Protein AF-A0A6B2HH69-F1 (afdb_monomer_lite)

Structure (mmCIF, N/CA/C/O backbone):
data_AF-A0A6B2HH69-F1
#
_entry.id   AF-A0A6B2HH69-F1
#
loop_
_atom_site.group_PDB
_atom_site.id
_atom_site.type_symbol
_atom_site.label_atom_id
_atom_site.label_alt_id
_atom_site.label_comp_id
_atom_site.label_asym_id
_atom_site.label_entity_id
_atom_site.label_seq_id
_atom_site.pdbx_PDB_ins_code
_atom_site.Cartn_x
_atom_site.Cartn_y
_atom_site.Cartn_z
_atom_site.occupancy
_atom_site.B_iso_or_equiv
_atom_site.auth_seq_id
_atom_site.auth_comp_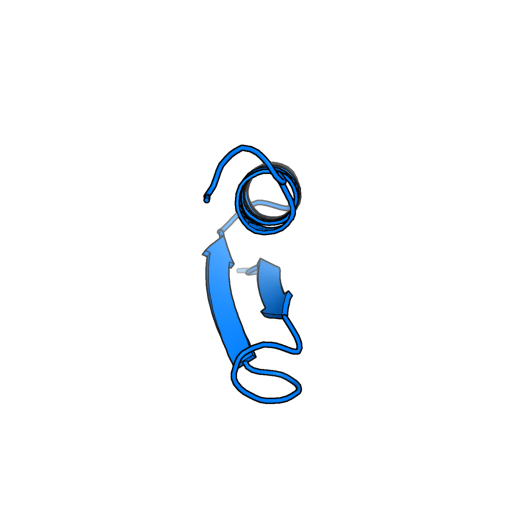id
_atom_site.auth_asym_id
_atom_site.auth_atom_id
_atom_site.pdbx_PDB_model_num
ATOM 1 N N . M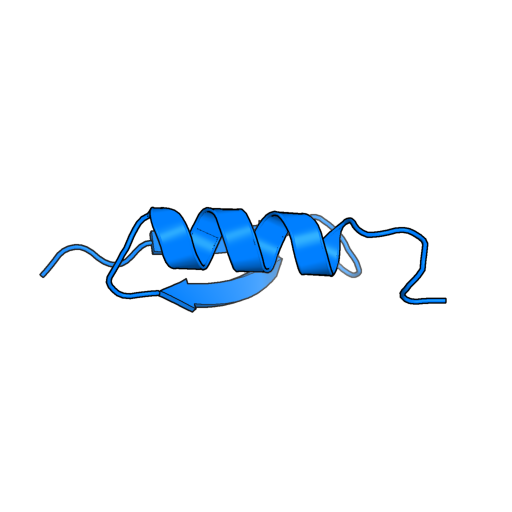ET A 1 1 ? -12.983 -6.435 10.704 1.00 75.94 1 MET A N 1
ATOM 2 C CA . MET A 1 1 ? -11.654 -5.881 10.377 1.00 75.94 1 MET A CA 1
ATOM 3 C C . MET A 1 1 ? -11.535 -5.798 8.871 1.00 75.94 1 MET A C 1
ATOM 5 O O . MET A 1 1 ? -11.814 -6.797 8.221 1.00 75.94 1 MET A O 1
ATOM 9 N N . THR A 1 2 ? -11.165 -4.637 8.343 1.00 84.62 2 THR A N 1
ATOM 10 C CA . THR A 1 2 ? -10.869 -4.451 6.916 1.00 84.62 2 THR A CA 1
ATOM 11 C C . THR A 1 2 ? -9.358 -4.537 6.745 1.00 84.62 2 THR A C 1
ATOM 13 O O . THR A 1 2 ? -8.639 -3.863 7.475 1.00 84.62 2 THR A O 1
ATOM 16 N N . TRP A 1 3 ? -8.894 -5.377 5.824 1.00 89.25 3 TRP A N 1
ATOM 17 C CA . TRP A 1 3 ? -7.484 -5.507 5.461 1.00 89.25 3 TRP A CA 1
ATOM 18 C C . TRP A 1 3 ? -7.325 -5.116 3.995 1.00 89.25 3 TRP A C 1
ATOM 20 O O . TRP A 1 3 ? -8.170 -5.451 3.165 1.00 89.25 3 TRP A O 1
ATOM 30 N N . TYR A 1 4 ? -6.258 -4.392 3.693 1.00 90.56 4 TYR A N 1
ATOM 31 C CA . TYR A 1 4 ? -5.905 -3.927 2.363 1.00 90.56 4 TYR A CA 1
ATOM 32 C C . TYR A 1 4 ? -4.802 -4.820 1.813 1.00 90.56 4 TYR A C 1
ATOM 34 O O . TYR A 1 4 ? -3.760 -4.992 2.441 1.00 90.56 4 TYR A O 1
ATOM 42 N N . GLN A 1 5 ? -5.040 -5.393 0.640 1.00 90.44 5 GLN A N 1
ATOM 43 C CA . GLN A 1 5 ? -4.091 -6.276 -0.022 1.00 90.44 5 GLN A CA 1
ATOM 44 C C . GLN A 1 5 ? -3.367 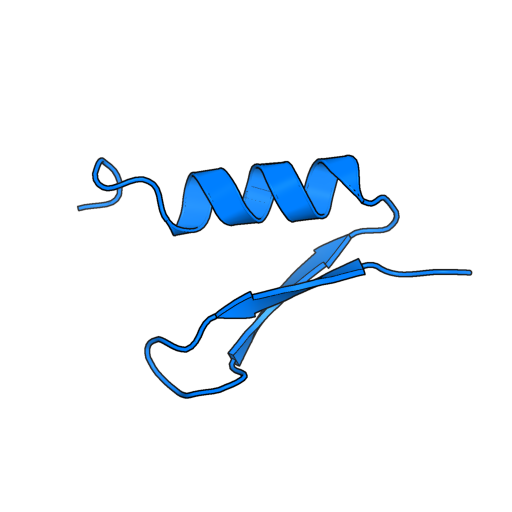-5.505 -1.118 1.00 90.44 5 GLN A C 1
ATOM 46 O O . GLN A 1 5 ? -3.997 -4.963 -2.026 1.00 90.44 5 GLN A O 1
ATOM 51 N N . LEU A 1 6 ? -2.042 -5.477 -1.039 1.00 89.69 6 LEU A N 1
ATOM 52 C CA . LEU A 1 6 ? -1.202 -5.047 -2.137 1.00 89.69 6 LEU A CA 1
ATOM 53 C C . LEU A 1 6 ? -0.983 -6.231 -3.075 1.00 89.69 6 LEU A C 1
ATOM 55 O O . LEU A 1 6 ? -0.379 -7.230 -2.678 1.00 89.69 6 LEU A O 1
ATOM 59 N N . ARG A 1 7 ? -1.449 -6.101 -4.316 1.00 89.88 7 ARG A N 1
ATOM 60 C CA . ARG A 1 7 ? -1.247 -7.087 -5.379 1.00 89.88 7 ARG A CA 1
ATOM 61 C C . ARG A 1 7 ? -0.472 -6.472 -6.534 1.00 89.88 7 ARG A C 1
ATOM 63 O O . ARG A 1 7 ? -0.630 -5.281 -6.806 1.00 89.88 7 ARG A O 1
ATOM 70 N N . ALA A 1 8 ? 0.350 -7.277 -7.190 1.00 86.81 8 ALA A N 1
ATOM 71 C CA . ALA A 1 8 ? 1.084 -6.887 -8.386 1.00 86.81 8 ALA A CA 1
ATOM 72 C C . ALA A 1 8 ? 1.056 -8.015 -9.416 1.00 86.81 8 ALA A C 1
ATOM 74 O O . ALA A 1 8 ? 0.841 -9.173 -9.069 1.00 86.81 8 ALA A O 1
ATOM 75 N N . ASP A 1 9 ? 1.308 -7.672 -10.677 1.00 84.19 9 ASP A N 1
ATOM 76 C CA . ASP A 1 9 ? 1.283 -8.632 -11.784 1.00 84.19 9 ASP A CA 1
ATOM 77 C C . ASP A 1 9 ? 2.642 -9.292 -12.075 1.00 84.19 9 ASP A C 1
ATOM 79 O O . ASP A 1 9 ? 2.793 -9.997 -13.071 1.00 84.19 9 ASP A O 1
ATOM 83 N N . TYR A 1 10 ? 3.646 -9.059 -11.222 1.00 75.88 10 TYR A N 1
ATOM 84 C CA . TYR A 1 10 ? 4.990 -9.609 -11.375 1.00 75.88 10 TYR A CA 1
ATOM 85 C C . TYR A 1 10 ? 5.457 -10.315 -10.087 1.00 75.88 10 TYR A C 1
ATOM 87 O O . TYR A 1 10 ? 5.294 -9.769 -8.993 1.00 75.88 10 TYR A O 1
ATOM 95 N N . PRO A 1 11 ? 6.077 -11.508 -10.173 1.00 74.81 11 PRO A N 1
ATOM 96 C CA . PRO A 1 11 ? 6.351 -12.290 -11.386 1.00 74.81 11 PRO A CA 1
ATOM 97 C C . PRO A 1 11 ? 5.118 -12.971 -12.013 1.00 74.81 11 PRO A C 1
ATOM 99 O O . PRO A 1 11 ? 5.205 -13.401 -13.159 1.00 74.81 11 PRO A O 1
ATOM 102 N N . GLU A 1 12 ? 3.983 -13.042 -11.308 1.00 84.00 12 GLU A N 1
ATOM 103 C CA . GLU A 1 12 ? 2.726 -13.637 -11.792 1.00 84.00 12 GLU A CA 1
ATOM 104 C C . GLU A 1 12 ? 1.540 -12.671 -11.590 1.00 84.00 12 GLU A C 1
ATOM 106 O O . GLU A 1 12 ? 1.556 -11.896 -10.626 1.00 84.00 12 GLU A O 1
ATOM 111 N N . PRO 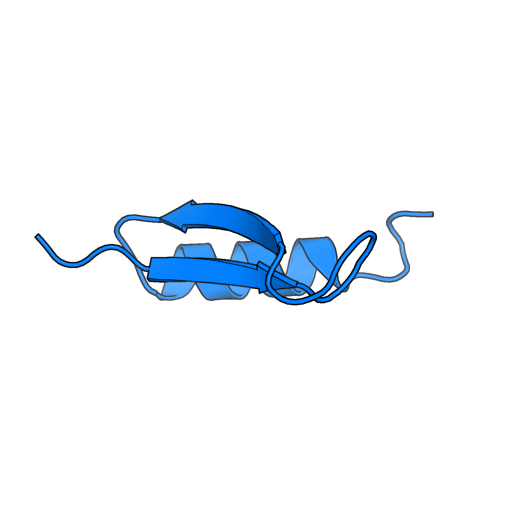A 1 13 ? 0.502 -12.712 -12.449 1.00 81.56 13 PRO A N 1
ATOM 112 C CA . PRO A 1 13 ? -0.693 -11.881 -12.300 1.00 81.56 13 PRO A CA 1
ATOM 113 C C . PRO A 1 13 ? -1.413 -12.141 -10.972 1.00 81.56 13 PRO A C 1
ATOM 115 O O . PRO A 1 13 ? -1.491 -13.280 -10.515 1.00 81.56 13 PRO A O 1
ATOM 118 N N . ASP A 1 14 ? -1.971 -11.085 -10.375 1.00 83.75 14 ASP A N 1
ATOM 119 C CA . ASP A 1 14 ? -2.698 -11.128 -9.090 1.00 83.75 14 ASP A CA 1
ATOM 120 C C . ASP A 1 14 ? -1.859 -11.575 -7.866 1.00 83.75 14 ASP A C 1
ATOM 122 O O . ASP A 1 14 ? -2.415 -11.898 -6.808 1.00 83.75 14 ASP A O 1
ATOM 126 N N . SER A 1 15 ? -0.522 -11.547 -7.963 1.00 87.62 15 SER A N 1
ATOM 127 C CA . SER A 1 15 ? 0.378 -11.941 -6.871 1.00 87.62 15 SER A CA 1
ATOM 128 C C . SER A 1 15 ? 0.172 -11.067 -5.640 1.00 87.62 15 SER A C 1
ATOM 130 O O . SER A 1 15 ? 0.329 -9.846 -5.693 1.00 87.62 15 SER A O 1
ATOM 132 N N . LEU A 1 16 ? -0.130 -11.694 -4.502 1.00 89.62 16 LEU A N 1
ATOM 133 C CA . LEU A 1 16 ? -0.200 -11.007 -3.217 1.00 89.62 16 LEU A CA 1
ATOM 134 C C . LEU A 1 16 ? 1.212 -10.636 -2.748 1.00 89.62 16 LEU A C 1
ATOM 136 O O . LEU A 1 16 ? 2.021 -11.507 -2.440 1.00 89.62 16 LEU A O 1
ATOM 140 N N . ILE A 1 17 ? 1.492 -9.338 -2.671 1.00 87.44 17 ILE A N 1
ATOM 141 C CA . ILE A 1 17 ? 2.789 -8.803 -2.247 1.00 87.44 17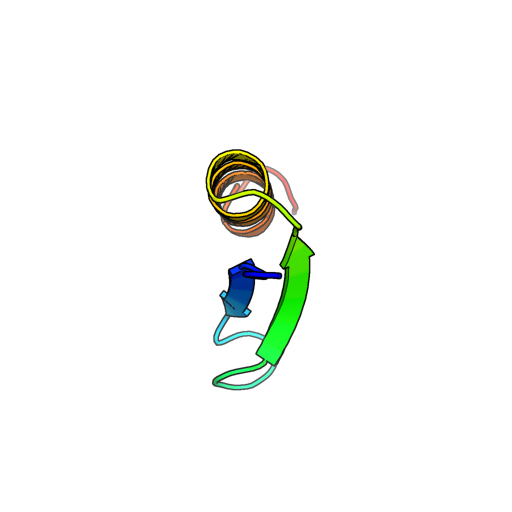 ILE A CA 1
ATOM 142 C C . ILE A 1 17 ? 2.819 -8.580 -0.736 1.00 87.44 17 ILE A C 1
ATOM 144 O O . ILE A 1 17 ? 3.813 -8.892 -0.085 1.00 87.44 17 ILE A O 1
ATOM 148 N N . SER A 1 18 ? 1.748 -8.008 -0.178 1.00 87.94 18 SER A N 1
ATOM 149 C CA . SER A 1 18 ? 1.660 -7.676 1.247 1.00 87.94 18 SER A CA 1
ATOM 150 C C . SER A 1 18 ? 0.217 -7.387 1.667 1.00 87.94 18 SER A C 1
ATOM 152 O O . SER A 1 18 ? -0.605 -6.972 0.850 1.00 87.94 18 SER A O 1
ATOM 154 N N . GLU A 1 19 ? -0.085 -7.566 2.950 1.00 92.88 19 GLU A N 1
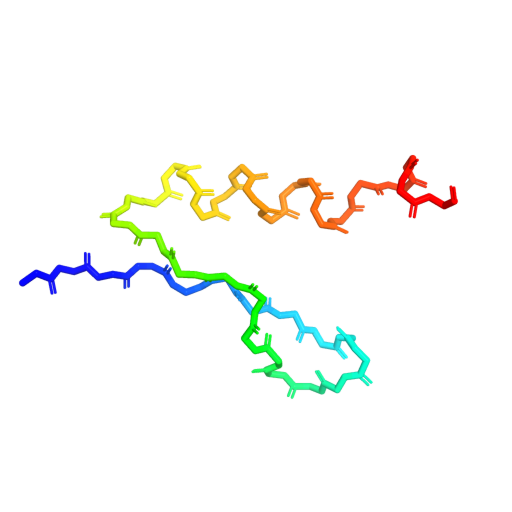ATOM 155 C CA . GLU A 1 19 ? -1.378 -7.237 3.554 1.00 92.88 19 GLU A CA 1
ATOM 156 C C . GLU A 1 19 ? -1.191 -6.184 4.643 1.00 92.88 19 GLU A C 1
ATOM 158 O O . GLU A 1 19 ? -0.258 -6.260 5.443 1.00 92.88 19 GLU A O 1
ATOM 163 N N . HIS A 1 20 ? -2.088 -5.203 4.687 1.00 92.50 20 HIS A N 1
ATOM 164 C CA . HIS A 1 20 ? -1.993 -4.072 5.598 1.00 92.50 20 HIS A CA 1
ATOM 165 C C . HIS A 1 20 ? -3.329 -3.791 6.289 1.00 92.50 20 HIS A C 1
ATOM 167 O O . HIS A 1 20 ? -4.386 -3.884 5.664 1.00 92.50 20 HIS A O 1
ATOM 173 N N . PRO A 1 21 ? -3.322 -3.411 7.575 1.00 92.44 21 PRO A N 1
ATOM 174 C CA . PRO A 1 21 ? -4.541 -3.038 8.288 1.00 92.44 21 PRO A CA 1
ATOM 175 C C . PRO A 1 21 ? -5.088 -1.672 7.844 1.00 92.44 21 PRO A C 1
ATOM 177 O O . PRO A 1 21 ? -6.239 -1.347 8.135 1.00 92.44 21 PRO A O 1
ATOM 180 N N . THR A 1 22 ? -4.283 -0.863 7.144 1.00 92.25 22 THR A N 1
ATOM 181 C CA . THR A 1 22 ? -4.645 0.485 6.691 1.00 92.25 22 THR A CA 1
ATOM 182 C C . THR A 1 22 ? -4.367 0.687 5.200 1.00 92.25 22 THR A C 1
ATOM 184 O O . THR A 1 22 ? -3.427 0.122 4.642 1.00 92.25 22 THR A O 1
ATOM 187 N N . GLU A 1 23 ? -5.180 1.524 4.547 1.00 90.12 23 GLU A N 1
ATOM 188 C CA . GLU A 1 23 ? -5.014 1.862 3.125 1.00 90.12 23 GLU A CA 1
ATOM 189 C C . GLU A 1 23 ? -3.673 2.558 2.867 1.00 90.12 23 GLU A C 1
ATOM 191 O O . GLU A 1 23 ? -2.989 2.275 1.887 1.00 90.12 23 GLU A O 1
ATOM 196 N N . GLN A 1 24 ? -3.274 3.446 3.778 1.00 91.06 24 GLN A N 1
ATOM 197 C CA . GLN A 1 24 ? -2.062 4.244 3.638 1.00 91.06 24 GLN A CA 1
ATOM 198 C C . GLN A 1 24 ? -0.806 3.373 3.572 1.00 91.06 24 GLN A C 1
ATOM 200 O O . GLN A 1 24 ? 0.061 3.620 2.737 1.00 91.06 24 GLN A O 1
ATOM 205 N N . GLU A 1 25 ? -0.731 2.331 4.403 1.00 90.12 25 GLU A N 1
ATOM 206 C CA . GLU A 1 25 ? 0.360 1.360 4.345 1.00 90.12 25 GLU A CA 1
ATOM 207 C C . GLU A 1 25 ? 0.344 0.549 3.046 1.00 90.12 25 GLU A C 1
ATOM 209 O O . GLU A 1 25 ? 1.403 0.324 2.467 1.00 90.12 25 GLU A O 1
ATOM 214 N N . ALA A 1 26 ? -0.833 0.160 2.541 1.00 90.69 26 ALA A N 1
ATOM 215 C CA . ALA A 1 26 ? -0.936 -0.548 1.265 1.00 90.69 26 ALA A CA 1
ATOM 216 C C . ALA A 1 26 ? -0.479 0.318 0.079 1.00 90.69 26 ALA A C 1
ATOM 218 O O . ALA A 1 26 ? 0.221 -0.170 -0.809 1.00 90.69 26 ALA A O 1
ATOM 219 N N . VAL A 1 27 ? -0.821 1.610 0.073 1.00 89.31 27 VAL A N 1
ATOM 220 C CA . VAL A 1 27 ? -0.382 2.565 -0.958 1.00 89.31 27 VAL A CA 1
ATOM 221 C C . VAL A 1 27 ? 1.115 2.858 -0.849 1.00 89.31 27 VAL A C 1
ATOM 223 O O . VAL A 1 27 ? 1.797 2.936 -1.870 1.00 89.31 27 VAL A O 1
ATOM 226 N N . ASP A 1 28 ? 1.646 3.007 0.363 1.00 90.56 28 ASP A N 1
ATOM 227 C CA . ASP A 1 28 ? 3.084 3.176 0.590 1.00 90.56 28 ASP A CA 1
ATOM 228 C C . ASP A 1 28 ? 3.879 1.950 0.118 1.00 90.56 28 ASP A C 1
ATOM 230 O O . ASP A 1 28 ? 4.842 2.079 -0.641 1.00 90.56 28 ASP A O 1
ATOM 234 N N . ALA A 1 29 ? 3.433 0.751 0.495 1.00 88.00 29 ALA A N 1
ATOM 235 C CA . ALA A 1 29 ? 4.036 -0.498 0.054 1.00 88.00 29 ALA A CA 1
ATOM 236 C C . ALA A 1 29 ? 3.958 -0.652 -1.472 1.00 88.00 29 ALA A C 1
ATOM 238 O O . ALA A 1 29 ? 4.932 -1.094 -2.082 1.00 88.00 29 ALA A O 1
ATOM 239 N N . LYS A 1 30 ? 2.849 -0.225 -2.099 1.00 86.50 30 LYS A N 1
ATOM 240 C CA . LYS A 1 30 ? 2.718 -0.184 -3.562 1.00 86.50 30 LYS A CA 1
ATOM 241 C C . LYS A 1 30 ? 3.796 0.686 -4.188 1.00 86.50 30 LYS A C 1
ATOM 243 O O . LYS A 1 30 ? 4.512 0.225 -5.067 1.00 86.50 30 LYS A O 1
ATOM 248 N N . ARG A 1 31 ? 3.934 1.923 -3.706 1.00 87.69 31 ARG A N 1
ATOM 249 C CA . ARG A 1 31 ? 4.923 2.879 -4.220 1.00 87.69 31 ARG A CA 1
ATOM 250 C C . ARG A 1 31 ? 6.336 2.332 -4.094 1.00 87.69 31 ARG A C 1
ATOM 252 O O . ARG A 1 31 ? 7.072 2.388 -5.062 1.00 87.69 31 ARG A O 1
ATOM 259 N N . ARG A 1 32 ? 6.679 1.729 -2.950 1.00 87.31 32 ARG A N 1
ATOM 260 C CA . ARG A 1 32 ? 7.980 1.069 -2.737 1.00 87.31 32 ARG A CA 1
ATOM 261 C C . ARG A 1 32 ? 8.204 -0.156 -3.624 1.00 87.31 32 ARG A C 1
ATOM 263 O O . ARG A 1 32 ? 9.348 -0.517 -3.879 1.00 87.31 32 ARG A O 1
ATOM 270 N N . TYR A 1 33 ? 7.140 -0.848 -4.024 1.00 81.88 33 TYR A N 1
ATOM 271 C CA . TYR A 1 33 ? 7.229 -1.989 -4.931 1.00 81.88 33 TYR A CA 1
ATOM 272 C C . TYR A 1 33 ? 7.423 -1.545 -6.389 1.00 81.88 33 TYR A C 1
ATOM 274 O O . TYR A 1 33 ? 8.207 -2.165 -7.098 1.00 81.88 33 TYR A O 1
ATOM 282 N N . GLU A 1 34 ? 6.739 -0.478 -6.810 1.00 79.94 34 GLU A N 1
ATOM 283 C CA . GLU A 1 34 ? 6.848 0.121 -8.150 1.00 79.94 34 GLU A CA 1
ATOM 284 C C . GLU A 1 34 ? 8.077 1.034 -8.310 1.00 79.94 34 GLU A C 1
ATOM 286 O O . GLU A 1 34 ? 8.373 1.459 -9.428 1.00 79.94 34 GLU A O 1
ATOM 291 N N . ASP A 1 35 ? 8.776 1.353 -7.215 1.00 82.94 35 ASP A N 1
ATOM 292 C CA . ASP A 1 35 ? 9.913 2.267 -7.234 1.00 82.94 35 ASP A CA 1
ATOM 293 C C . ASP A 1 35 ? 11.066 1.684 -8.078 1.00 82.94 35 ASP A C 1
ATOM 295 O O . ASP A 1 35 ? 11.581 0.604 -7.764 1.00 82.94 35 ASP A O 1
ATOM 299 N N . PRO A 1 36 ? 11.474 2.365 -9.164 1.00 65.50 36 PRO A N 1
ATOM 300 C CA . PRO A 1 36 ? 12.493 1.872 -10.087 1.00 65.50 36 PRO A CA 1
ATOM 301 C C . PRO A 1 36 ? 13.898 1.822 -9.470 1.00 65.50 36 PRO A C 1
ATOM 303 O O . PRO A 1 36 ? 14.777 1.182 -10.043 1.00 65.50 36 PRO A O 1
ATOM 306 N N . ASP A 1 37 ? 14.111 2.450 -8.307 1.00 62.66 37 ASP A N 1
ATOM 307 C CA . ASP A 1 37 ? 15.360 2.364 -7.537 1.00 62.66 37 ASP A CA 1
ATOM 308 C C . ASP A 1 37 ? 15.528 0.998 -6.836 1.00 62.66 37 ASP A C 1
ATOM 310 O O . ASP A 1 37 ? 16.571 0.703 -6.258 1.00 62.66 37 ASP A O 1
ATOM 314 N N . LYS A 1 38 ? 14.520 0.117 -6.910 1.00 58.19 38 LYS A N 1
ATOM 315 C CA . LYS A 1 38 ? 14.570 -1.267 -6.416 1.00 58.19 38 LYS A CA 1
ATOM 316 C C . LYS A 1 38 ? 15.245 -2.230 -7.416 1.00 58.19 38 LYS A C 1
ATOM 318 O O . LYS A 1 38 ? 14.801 -3.373 -7.552 1.00 58.19 38 LYS A O 1
ATOM 323 N N . SER A 1 39 ? 16.266 -1.758 -8.140 1.00 50.22 39 SER A N 1
ATOM 324 C CA . SER A 1 39 ? 17.050 -2.543 -9.107 1.00 50.22 39 SER A CA 1
ATOM 325 C C . SER A 1 39 ? 18.393 -3.007 -8.559 1.00 50.22 39 SER A C 1
ATOM 327 O O . SER A 1 39 ? 18.942 -2.364 -7.641 1.00 50.22 39 SER A O 1
#

Foldseek 3Di:
DDKDFQADPPPHHRDTPDIGPDPVVSVVVNCVVPPPVVD

Sequence (39 aa):
MTWYQLRADYPEPDSLISEHPTEQEAVDAKRRYEDPDKS

pLDDT: mean 84.02, std 9.72, range [50.22, 92.88]

InterPro domains:
  IPR032303 YaiA protein [NF007698] (1-39)
  IPR032303 YaiA protein [PF16362] (2-39)
  IPR038462 YaiA-like superfamily [G3DSA:3.30.730.30] (1-39)

Secondary structure (DSSP, 8-state):
---EEEEE-SSSTTEEEEEESSHHHHHHHHHHHH-TT--

Radius of gyration: 10.41 Å; chains: 1; bounding box: 29×18×23 Å

Organism: Klebsiella pneumoniae (NCBI:txid573)